Protein AF-A0A7X5N2S8-F1 (afdb_monomer_lite)

Sequence (111 aa):
ECYRDIASVQVYGGVIYSDTTNDYFLSSHGIRTPDFFWKTIITANPGGGTRAISWLIPNSANLGSLDSYIVSIDELEDLYGASTIGITAPAAVKAMLPATTWPQPSNCDLG

Radius of gyration: 15.98 Å; chains: 1; bounding box: 37×35×40 Å

pLDDT: mean 92.94, std 8.54, range [56.34, 98.69]

InterPro domains:
  IPR001604 DNA/RNA non-specific endonuclease/pyrophosphatase/phosphodiesterase domain [PF01223] (8-81)
  IPR044925 His-Me finger superfamily [SSF54060] (5-104)
  IPR044929 DNA/RNA non-specific endonuclease superfamily [G3DSA:3.40.570.10] (1-95)

Foldseek 3Di:
DVLVVVWDKDKFKDFDDDDQPPQPCCVPPVDGDGQWIKMKIWTADPVGDIAMWMFTGGPDPPDDDRLVGIDFLVVVCVVPNCVVRVDDDDPVRRPDTDSDDDDDPPPDDPD

Organism: Xanthomonas perforans (NCBI:txid442694)

Structure (mmCIF, N/CA/C/O backbone):
data_AF-A0A7X5N2S8-F1
#
_entry.id   AF-A0A7X5N2S8-F1
#
loop_
_atom_site.group_PDB
_atom_site.id
_atom_site.type_symbol
_atom_site.label_atom_id
_atom_site.label_alt_id
_atom_site.label_comp_id
_atom_site.label_asym_id
_atom_site.label_entity_id
_atom_site.label_seq_id
_atom_site.pdbx_PDB_ins_code
_atom_site.Cartn_x
_atom_site.Cartn_y
_atom_site.Cartn_z
_atom_site.occupancy
_atom_site.B_iso_or_equiv
_atom_site.auth_seq_id
_atom_site.auth_comp_id
_atom_site.auth_asym_id
_atom_site.auth_atom_id
_atom_site.pdbx_PDB_model_num
ATOM 1 N N . GLU A 1 1 ? 5.791 11.725 11.505 1.00 60.06 1 GLU A N 1
ATOM 2 C CA . GLU A 1 1 ? 6.001 11.494 12.950 1.00 60.06 1 GLU A CA 1
ATOM 3 C C . GLU A 1 1 ? 4.693 11.482 13.738 1.00 60.06 1 GLU A C 1
ATOM 5 O O . GLU A 1 1 ? 4.376 10.476 14.343 1.00 60.06 1 GLU A O 1
ATOM 10 N N . CYS A 1 2 ? 3.832 12.481 13.576 1.00 75.50 2 CYS A N 1
ATOM 11 C CA . CYS A 1 2 ? 2.683 12.748 14.454 1.00 75.50 2 CYS A CA 1
ATOM 12 C C . CYS A 1 2 ? 1.658 11.630 14.698 1.00 75.50 2 CYS A C 1
ATOM 14 O O . CYS A 1 2 ? 1.078 11.563 15.775 1.00 75.50 2 CYS A O 1
ATOM 16 N N . TYR A 1 3 ? 1.398 10.737 13.737 1.00 77.50 3 TYR A N 1
ATOM 17 C CA . TYR A 1 3 ? 0.519 9.594 14.016 1.00 77.50 3 TYR A CA 1
ATOM 18 C C . TYR A 1 3 ? 1.142 8.592 14.996 1.00 77.50 3 TYR A C 1
ATOM 20 O O . TYR A 1 3 ? 0.406 7.955 15.745 1.00 77.50 3 TYR A O 1
ATOM 28 N N . ARG A 1 4 ? 2.478 8.497 15.030 1.00 77.44 4 ARG A N 1
ATOM 29 C CA . ARG A 1 4 ? 3.229 7.663 15.980 1.00 77.44 4 ARG A CA 1
ATOM 30 C C . ARG A 1 4 ? 3.152 8.206 17.406 1.00 77.44 4 ARG A C 1
ATOM 32 O O . ARG A 1 4 ? 3.227 7.419 18.341 1.00 77.44 4 ARG A O 1
ATOM 39 N N . ASP A 1 5 ? 2.965 9.516 17.558 1.00 79.50 5 ASP A N 1
ATOM 40 C CA . ASP A 1 5 ? 2.856 10.174 18.867 1.00 79.50 5 ASP A CA 1
ATOM 41 C C . ASP A 1 5 ? 1.466 9.994 19.499 1.00 79.50 5 ASP A C 1
ATOM 43 O O . ASP A 1 5 ? 1.292 10.173 20.702 1.00 79.50 5 ASP A O 1
ATOM 47 N N . ILE A 1 6 ? 0.467 9.622 18.690 1.00 80.56 6 ILE A N 1
ATOM 48 C CA . ILE A 1 6 ? -0.913 9.385 19.134 1.00 80.56 6 ILE A CA 1
ATOM 49 C C . ILE A 1 6 ? -1.113 7.915 19.507 1.00 80.56 6 ILE A C 1
ATOM 51 O O . ILE A 1 6 ? -1.736 7.603 20.521 1.00 80.56 6 ILE A O 1
ATOM 55 N N . ALA A 1 7 ? -0.622 7.003 18.668 1.00 85.69 7 ALA A N 1
ATOM 56 C CA . ALA A 1 7 ? -0.770 5.568 18.858 1.00 85.69 7 ALA A CA 1
ATOM 57 C C . ALA A 1 7 ? 0.330 4.798 18.122 1.00 85.69 7 ALA A C 1
ATOM 59 O O . ALA A 1 7 ? 1.016 5.329 17.252 1.00 85.69 7 ALA A O 1
ATOM 60 N N . SER A 1 8 ? 0.451 3.502 18.420 1.00 89.88 8 SER A N 1
ATOM 61 C CA . SER A 1 8 ? 1.301 2.618 17.623 1.00 89.88 8 SER A CA 1
ATOM 62 C C . SER A 1 8 ? 0.869 2.642 16.153 1.00 89.88 8 SER A C 1
ATOM 64 O O . SER A 1 8 ? -0.322 2.543 15.832 1.00 89.88 8 SER A O 1
ATOM 66 N N . VAL A 1 9 ? 1.846 2.783 15.262 1.00 92.88 9 VAL A N 1
ATOM 67 C CA . VAL A 1 9 ? 1.647 2.786 13.813 1.00 92.88 9 VAL A CA 1
ATOM 68 C C . VAL A 1 9 ? 2.430 1.623 13.232 1.00 92.88 9 VAL A C 1
ATOM 70 O O . VAL A 1 9 ? 3.654 1.574 13.341 1.00 92.88 9 VAL A O 1
ATOM 73 N N . GLN A 1 10 ? 1.721 0.703 12.587 1.00 96.00 10 GLN A N 1
ATOM 74 C CA . GLN A 1 10 ? 2.320 -0.329 11.755 1.00 96.00 10 GLN A CA 1
ATOM 75 C C . GLN A 1 10 ? 2.383 0.194 10.325 1.00 96.00 10 GLN A C 1
ATOM 77 O O . GLN A 1 10 ? 1.377 0.664 9.7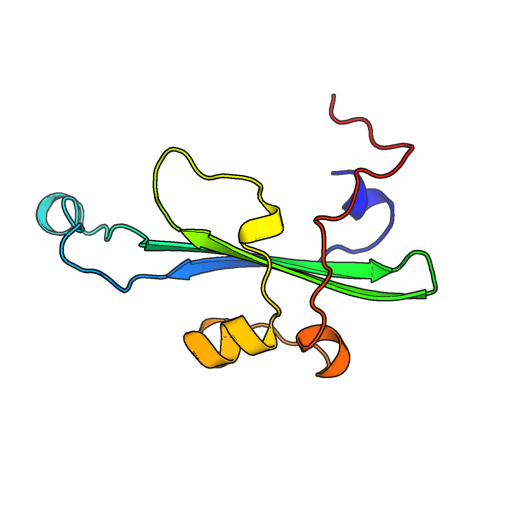88 1.00 96.00 10 GLN A O 1
ATOM 82 N N . VAL A 1 11 ? 3.568 0.131 9.725 1.00 96.50 11 VAL A N 1
ATOM 83 C CA . VAL A 1 11 ? 3.794 0.533 8.338 1.00 96.50 11 VAL A CA 1
ATOM 84 C C . VAL A 1 11 ? 4.321 -0.671 7.580 1.00 96.50 11 VAL A C 1
ATOM 86 O O . VAL A 1 11 ? 5.357 -1.225 7.940 1.00 96.50 11 VAL A O 1
ATOM 89 N N . TYR A 1 12 ? 3.609 -1.037 6.525 1.00 97.94 12 TYR A N 1
ATOM 90 C CA . TYR A 1 12 ? 4.014 -2.042 5.555 1.00 97.94 12 TYR A CA 1
ATOM 91 C C . TYR A 1 12 ? 4.246 -1.349 4.221 1.00 97.94 12 TYR A C 1
ATOM 93 O O . TYR A 1 12 ? 3.658 -0.301 3.939 1.00 97.94 12 TYR A O 1
ATOM 101 N N . GLY A 1 13 ? 5.104 -1.923 3.395 1.00 97.62 13 GLY A N 1
ATOM 102 C CA . GLY A 1 13 ? 5.302 -1.424 2.052 1.00 97.62 13 GLY A CA 1
ATOM 103 C C . GLY A 1 13 ? 6.269 -2.282 1.273 1.00 97.62 13 GLY A C 1
ATOM 104 O O . GLY A 1 13 ? 7.045 -3.056 1.836 1.00 97.62 13 GLY A O 1
ATOM 105 N N . GLY A 1 14 ? 6.217 -2.112 -0.034 1.00 97.50 14 GLY A N 1
ATOM 106 C CA . GLY A 1 14 ? 7.033 -2.862 -0.961 1.00 97.50 14 GLY A CA 1
ATOM 107 C C . GLY A 1 14 ? 6.884 -2.332 -2.372 1.00 97.50 14 GLY A C 1
ATOM 108 O O . GLY A 1 14 ? 6.252 -1.304 -2.622 1.00 97.50 14 GLY A O 1
ATOM 109 N N . VAL A 1 15 ? 7.492 -3.057 -3.297 1.00 97.88 15 VAL A N 1
ATOM 110 C CA . VAL A 1 15 ? 7.437 -2.767 -4.725 1.00 97.88 15 VAL A CA 1
ATOM 111 C C . VAL A 1 15 ? 6.910 -3.975 -5.481 1.00 97.88 15 VAL A C 1
ATOM 113 O O . VAL A 1 15 ? 7.110 -5.112 -5.052 1.00 97.88 15 VAL A O 1
ATOM 116 N N . ILE A 1 16 ? 6.242 -3.722 -6.600 1.00 97.62 16 ILE A N 1
ATOM 117 C CA . ILE A 1 16 ? 5.761 -4.746 -7.528 1.00 97.62 16 ILE A CA 1
ATOM 118 C C . ILE A 1 16 ? 6.568 -4.656 -8.819 1.00 97.62 16 ILE A C 1
ATOM 120 O O . ILE A 1 16 ? 6.806 -3.560 -9.325 1.00 97.62 16 ILE A O 1
ATOM 124 N N . TYR A 1 17 ? 6.946 -5.820 -9.348 1.00 96.62 17 TYR A N 1
ATOM 125 C CA . TYR A 1 17 ? 7.567 -5.988 -10.660 1.00 96.62 17 TYR A CA 1
ATOM 126 C C . TYR A 1 17 ? 6.618 -6.808 -11.538 1.00 96.62 17 TYR A C 1
ATOM 128 O O . TYR A 1 17 ? 6.314 -7.959 -11.222 1.00 96.62 17 TYR A O 1
ATOM 136 N N . SER A 1 18 ? 6.138 -6.211 -12.616 1.00 94.50 18 SER A N 1
ATOM 137 C CA . SER A 1 18 ? 5.064 -6.698 -13.488 1.00 94.50 18 SER A CA 1
ATOM 138 C C . SER A 1 18 ? 5.326 -6.449 -14.978 1.00 94.50 18 SER A C 1
ATOM 140 O O . SER A 1 18 ? 4.804 -7.193 -15.804 1.00 94.50 18 SER A O 1
ATOM 142 N N . ASP A 1 19 ? 6.162 -5.471 -15.327 1.00 94.75 19 ASP A N 1
ATOM 143 C CA . ASP A 1 19 ? 6.586 -5.145 -16.683 1.00 94.75 19 ASP A CA 1
ATOM 144 C C . ASP A 1 19 ? 8.112 -5.253 -16.781 1.00 94.75 19 ASP A C 1
ATOM 146 O O . ASP A 1 19 ? 8.856 -4.605 -16.058 1.00 94.75 19 ASP A O 1
ATOM 150 N N . THR A 1 20 ? 8.602 -6.102 -17.681 1.00 95.81 20 THR A N 1
ATOM 151 C CA . THR A 1 20 ? 10.046 -6.268 -17.904 1.00 95.81 20 THR A CA 1
ATOM 152 C C . THR A 1 20 ? 10.583 -5.369 -19.016 1.00 95.81 20 THR A C 1
ATOM 154 O O . THR A 1 20 ? 11.778 -5.391 -19.300 1.00 95.81 20 THR A O 1
ATOM 157 N N . THR A 1 21 ? 9.726 -4.624 -19.717 1.00 95.94 21 THR A N 1
ATOM 158 C CA . THR A 1 21 ? 10.126 -3.790 -20.863 1.00 95.94 21 THR A CA 1
ATOM 159 C C . THR A 1 21 ? 10.857 -2.513 -20.444 1.00 95.94 21 THR A C 1
ATOM 161 O O . THR A 1 21 ? 11.592 -1.940 -21.247 1.00 95.94 21 THR A O 1
ATOM 164 N N . ASN A 1 22 ? 10.721 -2.104 -19.180 1.00 94.69 22 ASN A N 1
ATOM 165 C CA . ASN A 1 22 ? 11.356 -0.927 -18.584 1.00 94.69 22 ASN A CA 1
ATOM 166 C C . ASN A 1 22 ? 12.560 -1.275 -17.671 1.00 94.69 22 ASN A C 1
ATOM 168 O O . ASN A 1 22 ? 13.100 -0.395 -16.993 1.00 94.69 22 ASN A O 1
ATOM 172 N N . ASP A 1 23 ? 13.014 -2.535 -17.664 1.00 96.38 23 ASP A N 1
ATOM 173 C CA . ASP A 1 23 ? 14.120 -3.060 -16.842 1.00 96.38 23 ASP A CA 1
ATOM 174 C C . ASP A 1 23 ? 15.515 -2.640 -17.382 1.00 96.38 23 ASP A C 1
ATOM 176 O O . ASP A 1 23 ? 16.436 -3.449 -17.525 1.00 96.38 23 ASP A O 1
ATOM 180 N N . TYR A 1 24 ? 15.713 -1.351 -17.686 1.00 95.12 24 TYR A N 1
ATOM 181 C CA . TYR A 1 24 ? 16.931 -0.825 -18.328 1.00 95.12 24 TYR A CA 1
ATOM 182 C C . TYR A 1 24 ? 18.227 -1.111 -17.548 1.00 95.12 24 TYR A C 1
ATOM 184 O O . TYR A 1 24 ? 19.300 -1.258 -18.139 1.00 95.12 24 TYR A O 1
ATOM 192 N N . PHE A 1 25 ? 18.143 -1.197 -16.217 1.00 95.69 25 PHE A N 1
ATOM 193 C CA . PHE A 1 25 ? 19.296 -1.399 -15.334 1.00 95.69 25 PHE A CA 1
ATOM 194 C C . PHE A 1 25 ? 19.523 -2.860 -14.933 1.00 95.69 25 PHE A C 1
ATOM 196 O O . PHE A 1 25 ? 20.509 -3.159 -14.251 1.00 95.69 25 PHE A O 1
ATOM 203 N N . LEU A 1 26 ? 18.683 -3.790 -15.395 1.00 96.69 26 LEU A N 1
ATOM 204 C CA . LEU A 1 26 ? 18.784 -5.192 -15.000 1.00 96.69 26 LEU A CA 1
ATOM 205 C C . LEU A 1 26 ? 20.087 -5.825 -15.493 1.00 96.69 26 LEU A C 1
ATOM 207 O O . LEU A 1 26 ? 20.799 -6.452 -14.716 1.00 96.69 26 LEU A O 1
ATOM 211 N N . SER A 1 27 ? 20.451 -5.617 -16.761 1.00 95.38 27 SER A N 1
ATOM 212 C CA . SER A 1 27 ? 21.671 -6.217 -17.318 1.00 95.38 27 SER A CA 1
ATOM 213 C C . SER A 1 27 ? 22.957 -5.600 -16.767 1.00 95.38 27 SER A C 1
ATOM 215 O O . SER A 1 27 ? 23.975 -6.283 -16.718 1.00 95.38 27 SER A O 1
ATOM 217 N N . SER A 1 28 ? 22.945 -4.311 -16.424 1.00 96.56 28 SER A N 1
ATOM 218 C CA . SER A 1 28 ? 24.153 -3.581 -16.021 1.00 96.56 28 SER A CA 1
ATOM 219 C C . SER A 1 28 ? 24.386 -3.604 -14.511 1.00 96.56 28 SER A C 1
ATOM 221 O O . SER A 1 28 ? 25.534 -3.651 -14.081 1.00 96.56 28 SER A O 1
ATOM 223 N N . HIS A 1 29 ? 23.315 -3.594 -13.713 1.00 96.88 29 HIS A N 1
ATOM 224 C CA . HIS A 1 29 ? 23.382 -3.464 -12.254 1.00 96.88 29 HIS A CA 1
ATOM 225 C C . HIS A 1 29 ? 22.612 -4.564 -11.507 1.00 96.88 29 HIS A C 1
ATOM 227 O O . HIS A 1 29 ? 22.669 -4.612 -10.282 1.00 96.88 29 HIS A O 1
ATOM 233 N N . GLY A 1 30 ? 21.890 -5.446 -12.209 1.00 96.56 30 GLY A N 1
ATOM 234 C CA . GLY A 1 30 ? 21.080 -6.496 -11.583 1.00 96.56 30 GLY A CA 1
ATOM 235 C C . GLY A 1 30 ? 19.792 -5.988 -10.928 1.00 96.56 30 GLY A C 1
ATOM 236 O O . GLY A 1 30 ? 19.180 -6.717 -10.153 1.00 96.56 30 GLY A O 1
ATOM 237 N N . ILE A 1 31 ? 19.382 -4.747 -11.212 1.00 95.44 31 ILE A N 1
ATOM 238 C CA . ILE A 1 31 ? 18.241 -4.087 -10.565 1.00 95.44 31 ILE A CA 1
ATOM 239 C C . ILE A 1 31 ? 17.087 -3.979 -11.562 1.00 95.44 31 ILE A C 1
ATOM 241 O O . ILE A 1 31 ? 17.228 -3.344 -12.607 1.00 95.44 31 ILE A O 1
ATOM 245 N N . ARG A 1 32 ? 15.948 -4.586 -11.216 1.00 97.25 32 ARG A N 1
ATOM 246 C CA . ARG A 1 32 ? 14.679 -4.404 -11.933 1.00 97.25 32 ARG A CA 1
ATOM 247 C C . ARG A 1 32 ? 14.041 -3.068 -11.580 1.00 97.25 32 ARG A C 1
ATOM 249 O O . ARG A 1 32 ? 14.200 -2.587 -10.455 1.00 97.25 32 ARG A O 1
ATOM 256 N N . THR A 1 33 ? 13.287 -2.510 -12.513 1.00 97.25 33 THR A N 1
ATOM 257 C CA . THR A 1 33 ? 12.510 -1.287 -12.332 1.00 97.25 33 THR A CA 1
ATOM 258 C C . THR A 1 33 ? 11.178 -1.641 -11.668 1.00 97.25 33 THR A C 1
ATO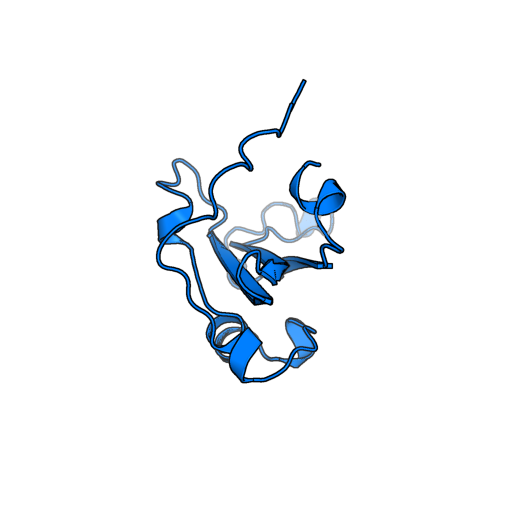M 260 O O . THR A 1 33 ? 10.418 -2.430 -12.217 1.00 97.25 33 THR A O 1
ATOM 263 N N . PRO A 1 34 ? 10.865 -1.104 -10.476 1.00 97.44 34 PRO A N 1
ATOM 264 C CA . PRO A 1 34 ? 9.532 -1.243 -9.900 1.00 97.44 34 PRO A CA 1
ATOM 265 C C . PRO A 1 34 ? 8.467 -0.647 -10.818 1.00 97.44 34 PRO A C 1
ATOM 267 O O . PRO A 1 34 ? 8.657 0.460 -11.311 1.00 97.44 34 PRO A O 1
ATOM 270 N N . ASP A 1 35 ? 7.322 -1.300 -10.961 1.00 97.81 35 ASP A N 1
ATOM 271 C CA . ASP A 1 35 ? 6.170 -0.729 -11.674 1.00 97.81 35 ASP A CA 1
ATOM 272 C C . ASP A 1 35 ? 5.176 -0.084 -10.729 1.00 97.81 35 ASP A C 1
ATOM 274 O O . ASP A 1 35 ? 4.478 0.856 -11.100 1.00 97.81 35 ASP A O 1
ATOM 278 N N . PHE A 1 36 ? 5.130 -0.572 -9.491 1.00 98.25 36 PHE A N 1
ATOM 279 C CA . PHE A 1 36 ? 4.334 0.023 -8.435 1.00 98.25 36 PHE A CA 1
ATOM 280 C C . PHE A 1 36 ? 5.118 0.062 -7.136 1.00 98.25 36 PHE A C 1
ATOM 282 O O . PHE A 1 36 ? 5.881 -0.851 -6.813 1.00 98.25 36 PHE A O 1
ATOM 289 N N . PHE A 1 37 ? 4.863 1.105 -6.363 1.00 98.31 37 PHE A N 1
ATOM 290 C CA . PHE A 1 37 ? 5.150 1.153 -4.942 1.00 98.31 37 PHE A CA 1
ATOM 291 C C . PHE A 1 37 ? 3.832 1.029 -4.188 1.00 98.31 37 PHE A C 1
ATOM 293 O O . PHE A 1 37 ? 2.872 1.734 -4.497 1.00 98.31 37 PHE A O 1
ATOM 300 N N . TRP A 1 38 ? 3.781 0.164 -3.182 1.00 98.56 38 TRP A N 1
ATOM 301 C CA . TRP A 1 38 ? 2.623 0.073 -2.303 1.00 98.56 38 TRP A CA 1
ATOM 302 C C . TRP A 1 38 ? 3.013 0.356 -0.862 1.00 98.56 38 TRP A C 1
ATOM 304 O O . TRP A 1 38 ? 4.132 0.078 -0.419 1.00 98.56 38 TRP A O 1
ATOM 314 N N . LYS A 1 39 ? 2.069 0.926 -0.118 1.00 98.38 39 LYS A N 1
ATOM 315 C CA . LYS A 1 39 ? 2.245 1.245 1.296 1.00 98.38 39 LYS A CA 1
ATOM 316 C C . LYS A 1 39 ? 0.937 1.051 2.027 1.00 98.38 39 LYS A C 1
ATOM 318 O O . LYS A 1 39 ? -0.083 1.557 1.585 1.00 98.38 39 LYS A O 1
ATOM 323 N N . THR A 1 40 ? 0.992 0.410 3.184 1.00 98.44 40 THR A N 1
ATOM 324 C CA . THR A 1 40 ? -0.155 0.246 4.074 1.00 98.44 40 THR A CA 1
ATOM 325 C C . THR A 1 40 ? 0.179 0.789 5.449 1.00 98.44 40 THR A C 1
ATOM 327 O O . THR A 1 40 ? 1.275 0.576 5.970 1.00 98.44 40 THR A O 1
ATOM 330 N N . ILE A 1 41 ? -0.779 1.477 6.059 1.00 97.31 41 ILE A N 1
ATOM 331 C CA . ILE A 1 41 ? -0.698 1.938 7.440 1.00 97.31 41 ILE A CA 1
ATOM 332 C C . ILE A 1 41 ? -1.852 1.327 8.223 1.00 97.31 41 ILE A C 1
ATOM 334 O O . ILE A 1 41 ? -3.004 1.458 7.819 1.00 97.31 41 ILE A O 1
ATOM 338 N N . ILE A 1 42 ? -1.543 0.715 9.367 1.00 96.75 42 ILE A N 1
ATOM 339 C CA . ILE A 1 42 ? -2.526 0.227 10.341 1.00 96.75 42 ILE A CA 1
ATOM 340 C C . ILE A 1 42 ? -2.244 0.901 11.683 1.00 96.75 42 ILE A C 1
ATOM 342 O O . ILE A 1 42 ? -1.115 0.893 12.177 1.00 96.75 42 ILE A O 1
ATOM 346 N N . THR A 1 43 ? -3.259 1.523 12.279 1.00 95.06 43 THR A N 1
ATOM 347 C CA . THR A 1 43 ? -3.123 2.221 13.567 1.00 95.06 43 THR A CA 1
ATOM 348 C C . THR A 1 43 ? -4.456 2.294 14.312 1.00 95.06 43 THR A C 1
ATOM 350 O O . THR A 1 43 ? -5.494 1.861 13.805 1.00 95.06 43 THR A O 1
ATOM 353 N N . ALA A 1 44 ? -4.443 2.829 15.532 1.00 91.75 44 ALA A N 1
ATOM 354 C CA . ALA A 1 44 ? -5.661 3.092 16.285 1.00 91.75 44 ALA A CA 1
ATOM 355 C C . ALA A 1 44 ? -6.495 4.191 15.608 1.00 91.75 44 ALA A C 1
ATOM 357 O O . ALA A 1 44 ? -5.976 5.193 15.107 1.00 91.75 44 ALA A O 1
ATOM 358 N N . ASN A 1 45 ? -7.809 4.007 15.601 1.00 86.38 45 ASN A N 1
ATOM 359 C CA . ASN A 1 45 ? -8.752 5.025 15.169 1.00 86.38 45 ASN A CA 1
ATOM 360 C C . ASN A 1 45 ? -9.102 5.936 16.363 1.00 86.38 45 ASN A C 1
ATOM 362 O O . ASN A 1 45 ? -9.417 5.404 17.429 1.00 86.38 45 ASN A O 1
ATOM 366 N N . PRO A 1 46 ? -9.112 7.278 16.221 1.00 79.88 46 PRO A N 1
ATOM 367 C CA . PRO A 1 46 ? -9.481 8.178 17.320 1.00 79.88 46 PRO A CA 1
ATOM 368 C C . PRO A 1 46 ? -10.864 7.907 17.936 1.00 79.88 46 PRO A C 1
ATOM 370 O O . PRO A 1 46 ? -11.056 8.128 19.125 1.00 79.88 46 PRO A O 1
ATOM 373 N N . GLY A 1 47 ? -11.816 7.394 17.145 1.00 81.31 47 GLY A N 1
ATOM 374 C CA . GLY A 1 47 ? -13.155 7.000 17.609 1.00 81.31 47 GLY A CA 1
ATOM 375 C C . GLY A 1 47 ? -13.239 5.611 18.257 1.00 81.31 47 GLY A C 1
ATOM 376 O O . GLY A 1 47 ? -14.337 5.148 18.552 1.00 81.31 47 GLY A O 1
ATOM 377 N N . GLY A 1 48 ? -12.103 4.938 18.456 1.00 86.31 48 GLY A N 1
ATOM 378 C CA . GLY A 1 48 ? -12.025 3.560 18.934 1.00 86.31 48 GLY A CA 1
ATOM 379 C C . GLY A 1 48 ? -11.863 2.539 17.804 1.00 86.31 48 GLY A C 1
ATOM 380 O O . GLY A 1 48 ? -12.310 2.737 16.673 1.00 86.31 48 GLY A O 1
ATOM 381 N N . GLY A 1 49 ? -11.201 1.427 18.128 1.00 91.31 49 GLY A N 1
ATOM 382 C CA . GLY A 1 49 ? -10.879 0.360 17.181 1.00 91.31 49 GLY A CA 1
ATOM 383 C C . GLY A 1 49 ? -9.626 0.629 16.342 1.00 91.31 49 GLY A C 1
ATOM 384 O O . GLY A 1 49 ? -8.835 1.533 16.619 1.00 91.31 49 GLY A O 1
ATOM 385 N N . THR A 1 50 ? -9.439 -0.193 15.315 1.00 94.88 50 THR A N 1
ATOM 386 C CA . THR A 1 50 ? -8.313 -0.124 14.374 1.00 94.88 50 THR A CA 1
ATOM 387 C C . THR A 1 50 ? -8.779 0.502 13.071 1.00 94.88 50 THR A C 1
ATOM 389 O O . THR A 1 50 ? -9.917 0.295 12.662 1.00 94.88 50 THR A O 1
ATOM 392 N N . ARG A 1 51 ? -7.899 1.242 12.402 1.00 94.62 51 ARG A N 1
ATOM 393 C CA . ARG A 1 51 ? -8.105 1.701 11.030 1.00 94.62 51 ARG A CA 1
ATOM 394 C C . ARG A 1 51 ? -6.913 1.347 10.156 1.00 94.62 51 ARG A C 1
ATOM 396 O O . ARG A 1 51 ? -5.778 1.335 10.640 1.00 94.62 51 ARG A O 1
ATOM 403 N N . ALA A 1 52 ? -7.187 1.104 8.881 1.00 97.38 52 ALA A N 1
ATOM 404 C CA . ALA A 1 52 ? -6.180 0.874 7.862 1.00 97.38 52 ALA A CA 1
ATOM 405 C C . ALA A 1 52 ? -6.401 1.773 6.644 1.00 97.38 52 ALA A C 1
ATOM 407 O O . ALA A 1 52 ? -7.520 2.200 6.359 1.00 97.38 52 ALA A O 1
ATOM 408 N N . ILE A 1 53 ? -5.307 2.072 5.956 1.00 97.94 53 ILE A N 1
ATOM 409 C CA . ILE A 1 53 ? -5.298 2.704 4.641 1.00 97.94 53 ILE A CA 1
ATOM 410 C C . ILE A 1 53 ? -4.133 2.123 3.849 1.00 97.94 53 ILE A C 1
ATOM 412 O O . ILE A 1 53 ? -3.046 1.933 4.403 1.00 97.94 53 ILE A O 1
ATOM 416 N N . SER A 1 54 ? -4.363 1.819 2.576 1.00 98.38 54 SER A N 1
ATOM 417 C CA . SER A 1 54 ? -3.332 1.336 1.668 1.00 98.38 54 SER A CA 1
ATOM 418 C C . SER A 1 54 ? -3.336 2.148 0.381 1.00 98.38 54 SER A C 1
ATOM 420 O O . SER A 1 54 ? -4.369 2.673 -0.030 1.00 98.38 54 SER A O 1
ATOM 422 N N . TRP A 1 55 ? -2.171 2.247 -0.246 1.00 98.69 55 TRP A N 1
ATOM 423 C CA . TRP A 1 55 ? -2.001 2.848 -1.562 1.00 98.69 55 TRP A CA 1
ATOM 424 C C . TRP A 1 55 ? -1.237 1.899 -2.475 1.00 98.69 55 TRP A C 1
ATOM 426 O O . TRP A 1 55 ? -0.281 1.262 -2.026 1.00 98.69 55 TRP A O 1
ATOM 436 N N . LEU A 1 56 ? -1.616 1.868 -3.751 1.00 98.50 56 LEU A N 1
ATOM 437 C CA . LEU A 1 56 ? -0.901 1.199 -4.836 1.00 98.50 56 LEU A CA 1
ATOM 438 C C . LEU A 1 56 ? -0.569 2.233 -5.916 1.00 98.50 56 LEU A C 1
ATOM 440 O O . LEU A 1 56 ? -1.403 2.596 -6.741 1.00 98.50 56 LEU A O 1
ATOM 444 N N . ILE A 1 57 ? 0.655 2.746 -5.876 1.00 98.44 57 ILE A N 1
ATOM 445 C CA . ILE A 1 57 ? 1.080 3.922 -6.633 1.00 98.44 57 ILE A CA 1
ATOM 446 C C . ILE A 1 57 ? 1.905 3.464 -7.840 1.00 98.44 57 ILE A C 1
ATOM 448 O O . ILE A 1 57 ? 2.936 2.816 -7.635 1.00 98.44 57 ILE A O 1
ATOM 452 N N . PRO A 1 58 ? 1.509 3.791 -9.083 1.00 98.06 58 PRO A N 1
ATOM 453 C CA . PRO A 1 58 ? 2.298 3.444 -10.258 1.00 98.06 58 PRO A CA 1
ATOM 454 C C . PRO A 1 58 ? 3.612 4.228 -10.284 1.00 98.06 58 PRO A C 1
ATOM 456 O O . PRO A 1 58 ? 3.661 5.409 -9.937 1.00 98.06 58 PRO A O 1
ATOM 459 N N . ASN A 1 59 ? 4.682 3.582 -10.734 1.00 96.81 59 ASN A N 1
ATOM 460 C CA . ASN A 1 59 ? 5.975 4.210 -10.964 1.00 96.81 59 ASN A CA 1
ATOM 461 C C . ASN A 1 59 ? 5.957 4.970 -12.297 1.00 96.81 59 ASN A C 1
ATOM 463 O O . ASN A 1 59 ? 6.506 4.534 -13.308 1.00 96.81 59 ASN A O 1
ATOM 467 N N . SER A 1 60 ? 5.275 6.111 -12.307 1.00 94.81 60 SER A N 1
ATOM 468 C CA . SER A 1 60 ? 5.206 7.002 -13.459 1.00 94.81 60 SER A CA 1
ATOM 469 C C . SER A 1 60 ? 5.320 8.466 -13.037 1.00 94.81 60 SER A C 1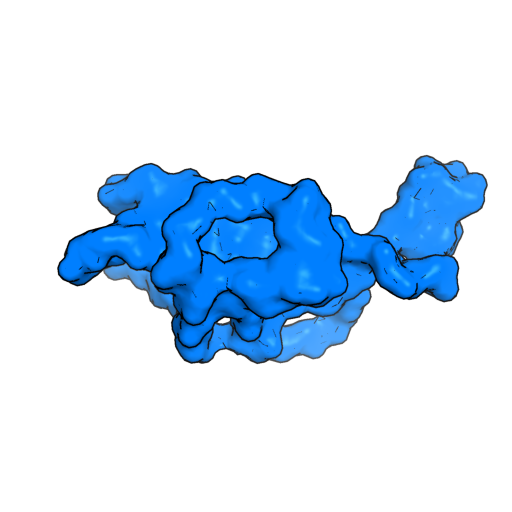
ATOM 471 O O . SER A 1 60 ? 5.137 8.833 -11.876 1.00 94.81 60 SER A O 1
ATOM 473 N N . ALA A 1 61 ? 5.689 9.321 -13.988 1.00 94.44 61 ALA A N 1
ATOM 474 C CA . ALA A 1 61 ? 5.769 10.757 -13.756 1.00 94.44 61 ALA A CA 1
ATOM 475 C C . ALA A 1 61 ? 4.375 11.407 -13.777 1.00 94.44 61 ALA A C 1
ATOM 477 O O . ALA A 1 61 ? 3.447 10.894 -14.398 1.00 94.44 61 ALA A O 1
ATOM 478 N N . ASN A 1 62 ? 4.267 12.598 -13.176 1.00 94.69 62 ASN A N 1
ATOM 479 C CA . ASN A 1 62 ? 3.062 13.440 -13.199 1.00 94.69 62 ASN A CA 1
ATOM 480 C C . ASN A 1 62 ? 1.817 12.772 -12.594 1.00 94.69 62 ASN A C 1
ATOM 482 O O . ASN A 1 62 ? 0.704 12.936 -13.094 1.00 94.69 62 ASN A O 1
ATOM 486 N N . LEU A 1 63 ? 2.012 12.026 -11.505 1.00 95.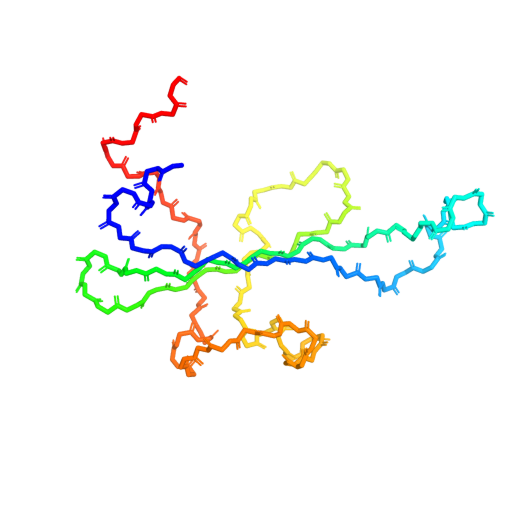62 63 LEU A N 1
ATOM 487 C CA . LEU A 1 63 ? 0.918 11.442 -10.740 1.00 95.62 63 LEU A CA 1
ATOM 488 C C . LEU A 1 63 ? -0.031 12.526 -10.215 1.00 95.62 63 LEU A C 1
ATOM 490 O O . LEU A 1 63 ? 0.398 13.590 -9.769 1.00 95.62 63 LEU A O 1
ATOM 494 N N . GLY A 1 64 ? -1.329 12.222 -10.256 1.00 94.06 64 GLY A N 1
ATOM 495 C CA . GLY A 1 64 ? -2.370 13.046 -9.648 1.00 94.06 64 GLY A CA 1
ATOM 496 C C . GLY A 1 64 ? -2.439 12.914 -8.123 1.00 94.06 64 GLY A C 1
ATOM 497 O O . GLY A 1 64 ? -1.475 12.536 -7.460 1.00 94.06 64 GLY A O 1
ATOM 498 N N . SER A 1 65 ? -3.618 13.212 -7.566 1.00 95.19 65 SER A N 1
ATOM 499 C CA . SER A 1 65 ? -3.874 13.102 -6.125 1.00 95.19 65 SER A CA 1
ATOM 500 C C . SER A 1 65 ? -3.579 11.697 -5.602 1.00 95.19 65 SER A C 1
ATOM 502 O O . SER A 1 65 ? -3.982 10.714 -6.229 1.00 95.19 65 SER A O 1
ATOM 504 N N . LEU A 1 66 ? -2.957 11.622 -4.421 1.00 94.75 66 LEU A N 1
ATOM 505 C CA . LEU A 1 66 ? -2.663 10.370 -3.723 1.00 94.75 66 LEU A CA 1
ATOM 506 C C . LEU A 1 66 ? -3.927 9.530 -3.473 1.00 94.75 66 LEU A C 1
ATOM 508 O O . LEU A 1 66 ? -3.871 8.303 -3.520 1.00 94.75 66 LEU A O 1
ATOM 512 N N . ASP A 1 67 ? -5.069 10.190 -3.275 1.00 97.25 67 ASP A N 1
ATOM 513 C CA . ASP A 1 67 ? -6.359 9.532 -3.042 1.00 97.25 67 ASP A CA 1
ATOM 514 C C . ASP A 1 67 ? -6.794 8.651 -4.219 1.00 97.25 67 ASP A C 1
ATOM 516 O O . ASP A 1 67 ? -7.468 7.645 -4.025 1.00 97.25 67 ASP A O 1
ATOM 520 N N . SER A 1 68 ? -6.342 8.978 -5.434 1.00 97.25 68 SER A N 1
ATOM 521 C CA . SER A 1 68 ? -6.638 8.206 -6.652 1.00 97.25 68 SER A CA 1
ATOM 522 C C . SER A 1 68 ? -5.992 6.817 -6.656 1.00 97.25 68 SER A C 1
ATOM 524 O O . SER A 1 68 ? -6.304 6.006 -7.522 1.00 97.25 68 SER A O 1
ATOM 526 N N . TYR A 1 69 ? -5.071 6.562 -5.726 1.00 97.94 69 TYR A N 1
ATOM 527 C CA . TYR A 1 69 ? -4.323 5.312 -5.607 1.00 97.94 69 TYR A CA 1
ATOM 528 C C . TYR A 1 69 ? -4.681 4.540 -4.339 1.00 97.94 69 TYR A C 1
ATOM 530 O O . TYR A 1 69 ? -3.978 3.587 -3.999 1.00 97.94 69 TYR A O 1
ATOM 538 N N . ILE A 1 70 ? -5.715 4.967 -3.606 1.00 98.50 70 ILE A N 1
ATOM 539 C CA . ILE A 1 70 ? -6.174 4.244 -2.424 1.00 98.50 70 ILE A CA 1
ATOM 540 C C . ILE A 1 70 ? -6.767 2.903 -2.857 1.00 98.50 70 ILE A C 1
ATOM 542 O O . ILE A 1 70 ? -7.624 2.838 -3.735 1.00 98.50 70 ILE A O 1
ATOM 546 N N . VAL A 1 71 ? -6.308 1.847 -2.195 1.00 98.50 71 VAL A N 1
ATOM 547 C CA . VAL A 1 71 ? -6.832 0.485 -2.299 1.00 98.50 71 VAL A CA 1
ATOM 548 C C . VAL A 1 71 ? -7.022 -0.077 -0.894 1.00 98.50 71 VAL A C 1
ATOM 550 O O . VAL A 1 71 ? -6.432 0.406 0.078 1.00 98.50 71 VAL A O 1
ATOM 553 N N . SER A 1 72 ? -7.844 -1.106 -0.768 1.00 98.56 72 SER A N 1
ATOM 554 C CA . SER A 1 72 ? -7.930 -1.915 0.442 1.00 98.56 72 SER A CA 1
ATOM 555 C C . SER A 1 72 ? -6.756 -2.894 0.508 1.00 98.56 72 SER A C 1
ATOM 557 O O . SER A 1 72 ? -6.029 -3.108 -0.467 1.00 98.56 72 SER A O 1
ATOM 559 N N . ILE A 1 73 ? -6.533 -3.486 1.682 1.00 98.69 73 ILE A N 1
ATOM 560 C CA . ILE A 1 73 ? -5.533 -4.553 1.813 1.00 98.69 73 ILE A CA 1
ATOM 561 C C . ILE A 1 73 ? -6.028 -5.799 1.076 1.00 98.69 73 ILE A C 1
ATOM 563 O O . ILE A 1 73 ? -5.222 -6.451 0.424 1.00 98.69 73 ILE A O 1
ATOM 567 N N . ASP A 1 74 ? -7.332 -6.089 1.131 1.00 98.56 74 ASP A N 1
ATOM 568 C CA . ASP A 1 74 ? -7.923 -7.222 0.409 1.00 98.56 74 ASP A CA 1
ATOM 569 C C . ASP A 1 74 ? -7.686 -7.099 -1.104 1.00 98.56 74 ASP A C 1
ATOM 571 O O . ASP A 1 74 ? -7.164 -8.028 -1.709 1.00 98.56 74 ASP A O 1
ATOM 575 N N . GLU A 1 75 ? -7.933 -5.930 -1.707 1.00 98.56 75 GLU A N 1
ATOM 576 C CA . GLU A 1 75 ? -7.648 -5.709 -3.136 1.00 98.56 75 GLU A CA 1
ATOM 577 C C . GLU A 1 75 ? -6.163 -5.903 -3.473 1.00 98.56 75 GLU A C 1
ATOM 579 O O . GLU A 1 75 ? -5.821 -6.477 -4.506 1.00 98.56 75 GLU A O 1
ATOM 584 N N . LEU A 1 76 ? -5.260 -5.447 -2.601 1.00 98.12 76 LEU A N 1
ATOM 585 C CA . LEU A 1 76 ? -3.821 -5.620 -2.797 1.00 98.12 76 LEU A CA 1
ATOM 586 C C . LEU A 1 76 ? -3.409 -7.104 -2.717 1.00 98.12 76 LEU A C 1
ATOM 588 O O . LEU A 1 76 ? -2.586 -7.567 -3.510 1.00 98.12 76 LEU A O 1
ATOM 592 N N . GLU A 1 77 ? -3.980 -7.851 -1.770 1.00 98.31 77 GLU A N 1
ATOM 593 C CA . GLU A 1 77 ? -3.753 -9.288 -1.591 1.00 98.31 77 GLU A CA 1
ATOM 594 C C . GLU A 1 77 ? -4.374 -10.123 -2.717 1.00 98.31 77 GLU A C 1
ATOM 596 O O . GLU A 1 77 ? -3.764 -11.110 -3.130 1.00 98.31 77 GLU A O 1
ATOM 601 N N . ASP A 1 78 ? -5.520 -9.714 -3.256 1.00 98.31 78 ASP A N 1
ATOM 602 C CA . ASP A 1 78 ? -6.169 -10.354 -4.403 1.00 98.31 78 ASP A CA 1
ATOM 603 C C . ASP A 1 78 ? -5.356 -10.163 -5.691 1.00 98.31 78 ASP A C 1
ATOM 605 O O . ASP A 1 78 ? -5.220 -11.093 -6.488 1.00 98.31 78 ASP A O 1
ATOM 609 N N . LEU A 1 79 ? -4.767 -8.977 -5.890 1.00 97.44 79 LEU A N 1
ATOM 610 C CA . LEU A 1 79 ? -3.960 -8.666 -7.075 1.00 97.44 79 LEU A CA 1
ATOM 611 C C . LEU A 1 79 ? -2.593 -9.362 -7.076 1.00 97.44 79 LEU A C 1
ATOM 613 O O . LEU A 1 79 ? -2.139 -9.823 -8.124 1.00 97.44 79 LEU A O 1
ATOM 617 N N . TYR A 1 80 ? -1.916 -9.418 -5.925 1.00 97.12 80 TYR A N 1
ATOM 618 C CA . TYR A 1 80 ? -0.501 -9.821 -5.852 1.00 97.12 80 TYR A CA 1
ATOM 619 C C . TYR A 1 80 ? -0.229 -11.037 -4.960 1.00 97.12 80 TYR A C 1
ATOM 621 O O . TYR A 1 80 ? 0.909 -11.511 -4.871 1.00 97.12 80 TYR A O 1
ATOM 629 N N . GLY A 1 81 ? -1.268 -11.576 -4.326 1.00 97.50 81 GLY A N 1
ATOM 630 C CA . GLY A 1 81 ? -1.207 -12.717 -3.425 1.00 97.50 81 GLY A CA 1
ATOM 631 C C . GLY A 1 81 ? -0.916 -12.314 -1.980 1.00 97.50 81 GLY A C 1
ATOM 632 O O . GLY A 1 81 ? 0.078 -11.649 -1.679 1.00 97.50 81 GLY A O 1
ATOM 633 N N . ALA A 1 82 ? -1.733 -12.814 -1.052 1.00 97.00 82 ALA A N 1
ATOM 634 C CA . ALA A 1 82 ? -1.597 -12.552 0.383 1.00 97.00 82 ALA A CA 1
ATOM 635 C C . ALA A 1 82 ? -0.216 -12.917 0.959 1.00 97.00 82 ALA A C 1
ATOM 637 O O . ALA A 1 82 ? 0.290 -12.224 1.840 1.00 97.00 82 ALA A O 1
ATOM 638 N N . SER A 1 83 ? 0.433 -13.970 0.448 1.00 96.06 83 SER A N 1
ATOM 639 C CA . SER A 1 83 ? 1.792 -14.346 0.868 1.00 96.06 83 SER A CA 1
ATOM 640 C C . SER A 1 83 ? 2.856 -13.336 0.439 1.00 96.06 83 SER A C 1
ATOM 642 O O . SER A 1 83 ? 3.848 -13.171 1.140 1.00 96.06 83 SER A O 1
ATOM 644 N N . THR A 1 84 ? 2.659 -12.679 -0.707 1.00 94.31 84 THR A N 1
ATOM 645 C CA . THR A 1 84 ? 3.566 -11.653 -1.239 1.00 94.31 84 THR A CA 1
ATOM 646 C C . THR A 1 84 ? 3.419 -10.354 -0.458 1.00 94.31 84 THR A C 1
ATOM 648 O O . THR A 1 84 ? 4.413 -9.725 -0.106 1.00 94.31 84 THR A O 1
ATOM 651 N N . ILE A 1 85 ? 2.176 -9.961 -0.172 1.00 97.56 85 ILE A N 1
ATOM 652 C CA . ILE A 1 85 ? 1.860 -8.735 0.568 1.00 97.56 85 ILE A CA 1
ATOM 653 C C . ILE A 1 85 ? 2.207 -8.873 2.055 1.00 97.56 85 ILE A C 1
ATOM 655 O O . ILE A 1 85 ? 2.752 -7.948 2.654 1.00 97.56 85 ILE A O 1
ATOM 659 N N . GLY A 1 86 ? 1.951 -10.040 2.652 1.00 96.81 86 GLY A N 1
ATOM 660 C CA . GLY A 1 86 ? 2.462 -10.398 3.976 1.00 96.81 86 GLY A CA 1
ATOM 661 C C . GLY A 1 86 ? 1.845 -9.622 5.145 1.00 96.81 86 GLY A C 1
ATOM 662 O O . GLY A 1 86 ? 2.456 -9.544 6.213 1.00 96.81 86 GLY A O 1
ATOM 663 N N . ILE A 1 87 ? 0.648 -9.048 4.981 1.00 97.62 87 ILE A N 1
ATOM 664 C CA . ILE A 1 87 ? -0.017 -8.274 6.036 1.00 97.62 87 ILE A CA 1
ATOM 665 C C . ILE A 1 87 ? -0.928 -9.183 6.867 1.00 97.62 87 ILE A C 1
ATOM 667 O O . ILE A 1 87 ? -1.884 -9.792 6.385 1.00 97.62 87 ILE A O 1
ATOM 671 N N . THR A 1 88 ? -0.660 -9.242 8.172 1.00 96.25 88 THR A N 1
ATOM 672 C CA . THR A 1 88 ? -1.525 -9.938 9.134 1.00 96.25 88 THR A CA 1
ATOM 673 C C . THR A 1 88 ? -2.420 -8.928 9.844 1.00 96.25 88 THR A C 1
ATOM 675 O O . THR A 1 88 ? -1.957 -8.169 10.690 1.00 96.25 88 THR A O 1
ATOM 678 N N . ALA A 1 89 ? -3.711 -8.932 9.514 1.00 96.25 89 ALA A N 1
ATOM 679 C CA . ALA A 1 89 ? -4.731 -8.092 10.138 1.00 96.25 89 ALA A CA 1
ATOM 680 C C . ALA A 1 89 ? -6.105 -8.793 10.097 1.00 96.25 89 ALA A C 1
ATOM 682 O O . ALA A 1 89 ? -6.308 -9.669 9.252 1.00 96.25 89 ALA A O 1
ATOM 683 N N . PRO A 1 90 ? -7.060 -8.435 10.979 1.00 97.25 90 PRO A N 1
ATOM 684 C CA . PRO A 1 90 ? -8.431 -8.941 10.899 1.00 97.25 90 PRO A CA 1
ATOM 685 C C . PRO A 1 90 ? -9.091 -8.599 9.556 1.00 97.25 90 PRO A C 1
ATOM 687 O O . PRO A 1 90 ? -8.871 -7.509 9.038 1.00 97.25 90 PRO A O 1
ATOM 690 N N . ALA A 1 91 ? -9.973 -9.465 9.044 1.00 97.56 91 ALA A N 1
ATOM 691 C CA . ALA A 1 91 ? -10.661 -9.248 7.761 1.00 97.56 91 ALA A CA 1
ATOM 692 C C . ALA A 1 91 ? -11.381 -7.887 7.684 1.00 97.56 91 ALA A C 1
ATOM 694 O O . ALA A 1 91 ? -11.273 -7.177 6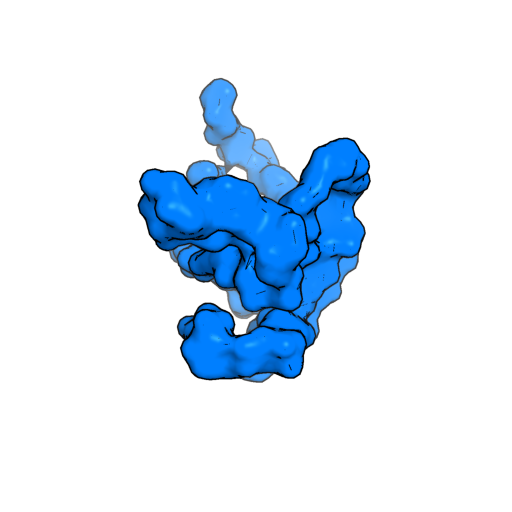.695 1.00 97.56 91 ALA A O 1
ATOM 695 N N . ALA A 1 92 ? -12.025 -7.454 8.775 1.00 97.12 92 ALA A N 1
ATOM 696 C CA . ALA A 1 92 ? -12.676 -6.143 8.835 1.00 97.12 92 ALA A CA 1
ATOM 697 C C . ALA A 1 92 ? -11.702 -4.958 8.683 1.00 97.12 92 ALA A C 1
ATOM 699 O O . ALA A 1 92 ? -12.111 -3.892 8.242 1.00 97.12 92 ALA A O 1
ATOM 700 N N . VAL A 1 93 ? -10.431 -5.131 9.067 1.00 97.88 93 VAL A N 1
ATOM 701 C CA . VAL A 1 93 ? -9.369 -4.136 8.857 1.00 97.88 93 VAL A CA 1
ATOM 702 C C . VAL A 1 93 ? -8.855 -4.209 7.423 1.00 97.88 93 VAL A C 1
ATOM 704 O O . VAL A 1 93 ? -8.585 -3.168 6.831 1.00 97.88 93 VAL A O 1
ATOM 707 N N . LYS A 1 94 ? -8.747 -5.415 6.852 1.00 98.38 94 LYS A N 1
ATOM 708 C CA . LYS A 1 94 ? -8.270 -5.586 5.478 1.00 98.38 94 LYS A CA 1
ATOM 709 C C . LYS A 1 94 ? -9.232 -5.037 4.424 1.00 98.38 94 LYS A C 1
ATOM 711 O O . LYS A 1 94 ? -8.775 -4.417 3.467 1.00 98.38 94 LYS A O 1
ATOM 716 N N . ALA A 1 95 ? -10.531 -5.147 4.685 1.00 98.25 95 ALA A N 1
ATOM 717 C CA . ALA A 1 95 ? -11.600 -4.620 3.843 1.00 98.25 95 ALA A CA 1
ATOM 718 C C . ALA A 1 95 ? -11.775 -3.089 3.929 1.00 98.25 95 ALA A C 1
ATOM 720 O O . ALA A 1 95 ? -12.654 -2.528 3.275 1.00 98.25 95 ALA A O 1
ATOM 721 N N . MET A 1 96 ? -11.002 -2.384 4.769 1.00 98.00 96 MET A N 1
ATOM 722 C CA . MET A 1 96 ? -11.133 -0.931 4.898 1.00 98.00 96 MET A CA 1
ATOM 723 C C . MET A 1 96 ? -10.633 -0.216 3.643 1.00 98.00 96 MET A C 1
ATOM 725 O O . MET A 1 96 ? -9.475 -0.356 3.259 1.00 98.00 96 MET A O 1
ATOM 729 N N . LEU A 1 97 ? -11.504 0.618 3.072 1.00 97.06 97 LEU A N 1
ATOM 730 C CA . LEU A 1 97 ? -11.231 1.449 1.903 1.00 97.06 97 LEU A CA 1
ATOM 731 C C . LEU A 1 97 ? -11.675 2.897 2.184 1.00 97.06 97 LEU A C 1
ATOM 733 O O . LEU A 1 97 ? -12.798 3.284 1.848 1.00 97.06 97 LEU A O 1
ATOM 737 N N . PRO A 1 98 ? -10.862 3.702 2.890 1.00 94.69 98 PRO A N 1
ATOM 738 C CA . PRO A 1 98 ? -11.191 5.105 3.118 1.00 94.69 98 PRO A CA 1
ATOM 739 C C . PRO A 1 98 ? -11.204 5.878 1.792 1.00 94.69 98 PRO A C 1
ATOM 741 O O . PRO A 1 98 ? -10.342 5.682 0.950 1.00 94.69 98 PRO A O 1
ATOM 744 N N . ALA A 1 99 ? -12.155 6.797 1.614 1.00 92.69 99 ALA A N 1
ATOM 745 C CA . ALA A 1 99 ? -12.266 7.571 0.371 1.00 92.69 99 ALA A CA 1
ATOM 746 C C . ALA A 1 99 ? -11.160 8.629 0.196 1.00 92.69 99 ALA A C 1
ATOM 748 O O . ALA A 1 99 ? -10.951 9.123 -0.908 1.00 92.69 99 ALA A O 1
ATOM 749 N N . THR A 1 100 ? -10.490 9.012 1.285 1.00 95.25 100 THR A N 1
ATOM 750 C CA . THR A 1 100 ? -9.443 10.034 1.286 1.00 95.25 100 THR A CA 1
ATOM 751 C C . THR A 1 100 ? -8.301 9.659 2.220 1.00 95.25 100 THR A C 1
ATOM 753 O O . THR A 1 100 ? -8.478 8.973 3.235 1.00 95.25 100 THR A O 1
ATOM 756 N N . THR A 1 101 ? -7.114 10.157 1.889 1.00 92.12 101 THR A N 1
ATOM 757 C CA . THR A 1 101 ? -5.934 10.097 2.743 1.00 92.12 101 THR A CA 1
ATOM 758 C C . THR A 1 101 ? -6.219 10.816 4.053 1.00 92.12 101 THR A C 1
ATOM 760 O O . THR A 1 101 ? -6.826 11.888 4.086 1.00 92.12 101 THR A O 1
ATOM 763 N N . TRP A 1 102 ? -5.787 10.217 5.164 1.00 89.81 102 TRP A N 1
ATOM 764 C CA . TRP A 1 102 ? -6.064 10.786 6.474 1.00 89.81 102 TRP A CA 1
ATOM 765 C C . TRP A 1 102 ? -5.420 12.166 6.626 1.00 89.81 102 TRP A C 1
ATOM 767 O O . TRP A 1 102 ? -4.239 12.326 6.305 1.00 89.81 102 TRP A O 1
ATOM 777 N N . PRO A 1 103 ? -6.157 13.147 7.175 1.00 87.38 103 PRO A N 1
ATOM 778 C CA . PRO A 1 103 ? -5.609 14.470 7.404 1.00 87.38 103 PRO A CA 1
ATOM 779 C C . PRO A 1 103 ? -4.462 14.406 8.413 1.00 87.38 103 PRO A C 1
ATOM 781 O O . PRO A 1 103 ? -4.384 13.505 9.258 1.00 87.38 103 PRO A O 1
ATOM 784 N N . GLN A 1 104 ? -3.587 15.402 8.348 1.00 83.88 104 GLN A N 1
ATOM 785 C CA . GLN A 1 104 ? -2.585 15.632 9.374 1.00 83.88 104 GLN A CA 1
ATOM 786 C C . GLN A 1 104 ? -3.276 15.894 10.728 1.00 83.88 104 GLN A C 1
ATOM 788 O O . GLN A 1 104 ? -4.228 16.677 10.780 1.00 83.88 104 GLN A O 1
ATOM 793 N N . PRO A 1 105 ? -2.834 15.260 11.831 1.00 81.50 105 PRO A N 1
ATOM 794 C CA . PRO A 1 105 ? -3.375 15.552 13.155 1.00 81.50 105 PRO A CA 1
ATOM 795 C C . PRO A 1 105 ? -3.196 17.027 13.538 1.00 81.50 105 PRO A C 1
ATOM 797 O O . PRO A 1 105 ? -2.164 17.620 13.239 1.00 81.50 105 PRO A O 1
ATOM 800 N N . SER A 1 106 ? -4.162 17.602 14.259 1.00 75.00 106 SER A N 1
ATOM 801 C CA . SER A 1 106 ? -4.245 19.042 14.573 1.00 75.00 106 SER A CA 1
ATOM 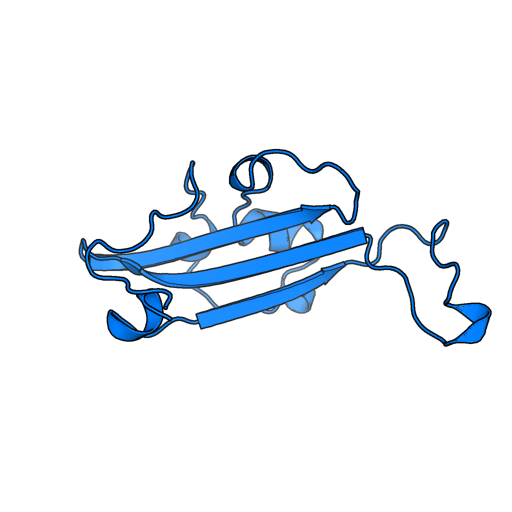802 C C . SER A 1 106 ? -3.050 19.622 15.345 1.00 75.00 106 SER A C 1
ATOM 804 O O . SER A 1 106 ? -2.860 20.831 15.347 1.00 75.00 106 SER A O 1
ATOM 806 N N . ASN A 1 107 ? -2.239 18.765 15.971 1.00 71.12 107 ASN A N 1
ATOM 807 C CA . ASN A 1 107 ? -1.089 19.146 16.800 1.00 71.12 107 ASN A CA 1
ATOM 808 C C . ASN A 1 107 ? 0.231 18.637 16.201 1.00 71.12 107 ASN A C 1
ATOM 810 O O . ASN A 1 107 ? 1.222 18.467 16.906 1.00 71.12 107 ASN A O 1
ATOM 814 N N . CYS A 1 108 ? 0.205 18.286 14.918 1.00 73.25 108 CYS A N 1
ATOM 815 C CA . CYS A 1 108 ? 1.346 17.739 14.220 1.00 73.25 108 CYS A CA 1
ATOM 816 C C . CYS A 1 108 ? 2.258 18.864 13.744 1.00 73.25 108 CYS A C 1
ATOM 818 O O . CYS A 1 108 ? 1.900 19.571 12.801 1.00 73.25 108 CYS A O 1
ATOM 820 N N . ASP A 1 109 ? 3.421 18.992 14.372 1.00 69.94 109 ASP A N 1
ATOM 821 C CA . ASP A 1 109 ? 4.517 19.808 13.864 1.00 69.94 109 ASP A CA 1
ATOM 822 C C . ASP A 1 109 ? 5.414 18.932 12.981 1.00 69.94 109 ASP A C 1
ATOM 824 O O . ASP A 1 109 ? 5.878 17.870 13.407 1.00 69.94 109 ASP A O 1
ATOM 828 N N . LEU A 1 110 ? 5.588 19.327 11.721 1.00 67.19 110 LEU A N 1
ATOM 829 C CA . LEU A 1 110 ? 6.458 18.618 10.779 1.00 67.19 110 LEU A CA 1
ATOM 830 C C . LEU A 1 110 ? 7.897 19.159 10.798 1.00 67.19 110 LEU A C 1
ATOM 832 O O . LEU A 1 110 ? 8.759 18.518 10.190 1.00 67.19 110 LEU A O 1
ATOM 836 N N . GLY A 1 111 ? 8.153 20.248 11.541 1.00 56.34 111 GLY A N 1
ATOM 837 C CA . GLY A 1 111 ? 9.399 21.016 11.481 1.00 56.34 111 GLY A CA 1
ATOM 838 C C . GLY A 1 111 ? 9.431 21.979 10.302 1.00 56.34 111 GLY A C 1
ATOM 839 O O . GLY A 1 111 ? 9.088 21.555 9.176 1.00 56.34 111 GLY A O 1
#

Secondary structure (DSSP, 8-state):
-HHHHHS-EEEEEEEE---STT-TTHHHHS-PPPSEEEEEEEEE-TTSSEEEEEEEEES-SS---GGGGEE-HHHHHHHH-HHHH-----HHHHT---SSPPPPPTT----